Protein AF-A0A7G8HJC3-F1 (afdb_monomer)

Sequence (62 aa):
MVLNEPEGSLHPDLLLPLARLIRSISQLTQVWVIAHSRQMIDALADGDGCHRVHLVCELGST

Me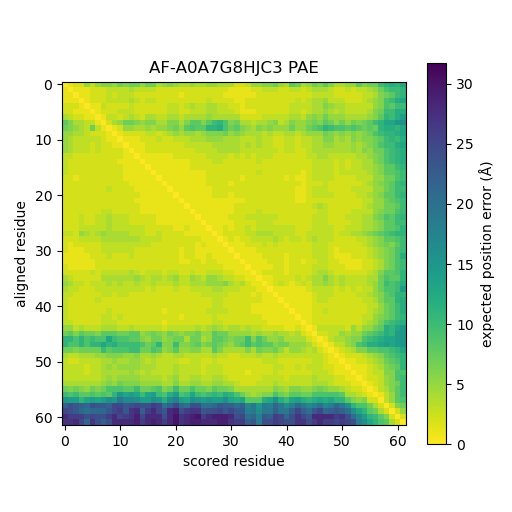an predicted aligned error: 4.83 Å

Radius of gyration: 12.44 Å; Cα contacts (8 Å, |Δi|>4): 48; chains: 1; bounding box: 26×25×34 Å

Structure (mmCIF, N/CA/C/O backbone):
data_AF-A0A7G8HJC3-F1
#
_entry.id   AF-A0A7G8HJC3-F1
#
loop_
_atom_site.group_PDB
_atom_site.id
_atom_site.type_symbol
_atom_site.label_atom_id
_atom_site.label_alt_id
_atom_site.label_comp_id
_atom_site.label_asym_id
_atom_site.label_entity_id
_atom_site.label_seq_id
_atom_site.pdbx_PDB_ins_code
_atom_site.Cartn_x
_atom_site.Cartn_y
_atom_site.Cartn_z
_atom_site.occupancy
_atom_site.B_iso_or_equiv
_atom_site.auth_seq_id
_atom_site.auth_comp_id
_atom_site.auth_asym_id
_atom_site.auth_atom_id
_atom_site.pdbx_PDB_model_num
ATOM 1 N N . MET A 1 1 ? -7.618 12.143 2.073 1.00 91.94 1 MET A N 1
ATOM 2 C CA . MET A 1 1 ? -6.169 12.381 2.302 1.00 91.94 1 MET A CA 1
ATOM 3 C C . MET A 1 1 ? -5.385 11.911 1.081 1.00 91.94 1 MET A C 1
ATOM 5 O O . MET A 1 1 ? -5.849 10.974 0.445 1.00 91.94 1 MET A O 1
ATOM 9 N N . VAL A 1 2 ? -4.255 12.540 0.739 1.00 95.69 2 VAL A N 1
ATOM 10 C CA . VAL A 1 2 ? -3.418 12.165 -0.419 1.00 95.69 2 VAL A CA 1
ATOM 11 C C . 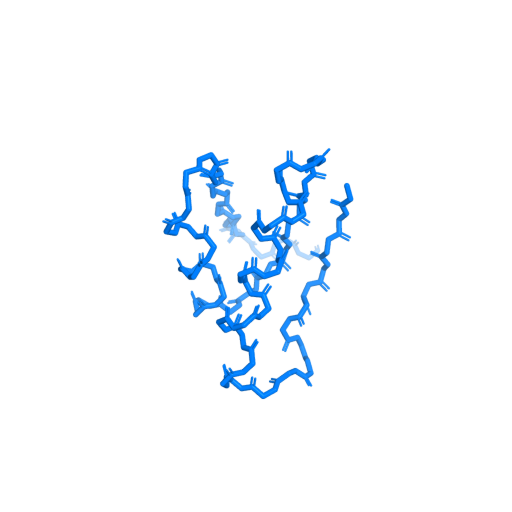VAL A 1 2 ? -1.993 11.873 0.059 1.00 95.69 2 VAL A C 1
ATOM 13 O O . VAL A 1 2 ? -1.417 12.698 0.762 1.00 95.69 2 VAL A O 1
ATOM 16 N N . LEU A 1 3 ? -1.446 10.712 -0.301 1.00 94.31 3 LEU A N 1
ATOM 17 C CA . LEU A 1 3 ? -0.067 10.296 -0.043 1.00 94.31 3 LEU A CA 1
ATOM 18 C C . LEU A 1 3 ? 0.670 10.218 -1.381 1.00 94.31 3 LEU A C 1
ATOM 20 O O . LEU A 1 3 ? 0.269 9.441 -2.244 1.00 94.31 3 LEU A O 1
ATOM 24 N N . ASN A 1 4 ? 1.716 11.025 -1.555 1.00 93.69 4 ASN A N 1
ATOM 25 C CA . ASN A 1 4 ? 2.489 11.076 -2.794 1.00 93.69 4 ASN A CA 1
ATOM 26 C C . ASN A 1 4 ? 3.866 10.450 -2.595 1.00 93.69 4 ASN A C 1
ATOM 28 O O . ASN A 1 4 ? 4.646 10.955 -1.793 1.00 93.69 4 ASN A O 1
ATOM 32 N N . GLU A 1 5 ? 4.132 9.371 -3.322 1.00 94.62 5 GLU A N 1
ATOM 33 C CA . GLU A 1 5 ? 5.374 8.595 -3.280 1.00 94.62 5 GLU A CA 1
ATOM 34 C C . GLU A 1 5 ? 5.823 8.250 -1.849 1.00 94.62 5 GLU A C 1
ATOM 36 O O . GLU A 1 5 ? 6.972 8.506 -1.475 1.00 94.62 5 GLU A O 1
ATOM 41 N N . PRO A 1 6 ? 4.939 7.675 -1.005 1.00 92.31 6 PRO A N 1
ATOM 42 C CA . PRO A 1 6 ? 5.292 7.356 0.377 1.00 92.31 6 PRO A CA 1
ATOM 43 C C . PRO A 1 6 ? 6.442 6.333 0.488 1.00 92.31 6 PRO A C 1
ATOM 45 O O . PRO A 1 6 ? 7.015 6.175 1.562 1.00 92.31 6 PRO A O 1
ATOM 48 N N . GLU A 1 7 ? 6.804 5.653 -0.604 1.00 94.12 7 GLU A N 1
ATOM 49 C CA . GLU A 1 7 ? 7.957 4.759 -0.723 1.00 94.12 7 GLU A CA 1
ATOM 50 C C . GLU A 1 7 ? 9.313 5.453 -0.954 1.00 94.12 7 GLU A C 1
ATOM 52 O O . GLU A 1 7 ? 10.341 4.803 -0.772 1.00 94.12 7 GLU A O 1
ATOM 57 N N . GLY A 1 8 ? 9.346 6.735 -1.346 1.00 85.06 8 GLY A N 1
ATOM 58 C CA . GLY A 1 8 ? 10.517 7.388 -1.958 1.00 85.06 8 GLY A CA 1
ATOM 59 C C . GLY A 1 8 ? 11.791 7.454 -1.102 1.00 85.06 8 GLY A C 1
ATOM 60 O O . GLY A 1 8 ? 12.856 7.824 -1.591 1.00 85.06 8 GLY A O 1
ATOM 61 N N . SER A 1 9 ? 11.724 7.100 0.182 1.00 85.94 9 SER A N 1
ATOM 62 C CA . SER A 1 9 ? 12.885 7.027 1.0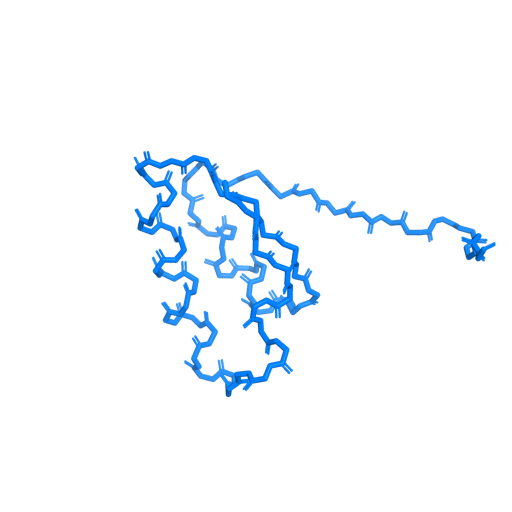85 1.00 85.94 9 SER A CA 1
ATOM 63 C C . SER A 1 9 ? 12.789 5.889 2.110 1.00 85.94 9 SER A C 1
ATOM 65 O O . SER A 1 9 ? 13.455 5.928 3.144 1.00 85.94 9 SER A O 1
ATOM 67 N N . LEU A 1 10 ? 11.951 4.878 1.857 1.00 89.62 10 LEU A N 1
ATOM 68 C CA . LEU A 1 10 ? 11.774 3.739 2.761 1.00 89.62 10 LEU A CA 1
ATOM 69 C C . LEU A 1 10 ? 12.590 2.523 2.325 1.00 89.62 10 LEU A C 1
ATOM 71 O O . LEU A 1 10 ? 12.741 2.236 1.140 1.00 89.62 10 LEU A O 1
ATOM 75 N N . HIS A 1 11 ? 13.066 1.759 3.310 1.00 91.44 11 HIS A N 1
ATOM 76 C CA . HIS A 1 11 ? 13.638 0.440 3.057 1.00 91.44 11 HIS A CA 1
ATOM 77 C C . HIS A 1 11 ? 12.559 -0.497 2.471 1.00 91.44 11 HIS A C 1
ATOM 79 O O . HIS A 1 11 ? 11.428 -0.466 2.967 1.00 91.44 11 HIS A O 1
ATOM 85 N N . PRO A 1 12 ? 12.869 -1.359 1.481 1.00 88.69 12 PRO A N 1
ATOM 86 C CA . PRO A 1 12 ? 11.887 -2.246 0.844 1.00 88.69 12 PRO A CA 1
ATOM 87 C C . PRO A 1 12 ? 11.059 -3.092 1.826 1.00 88.69 12 PRO A C 1
ATOM 89 O O . PRO A 1 12 ? 9.849 -3.243 1.658 1.00 88.69 12 PRO A O 1
ATOM 92 N N . ASP A 1 13 ? 11.676 -3.563 2.912 1.00 92.88 13 ASP A N 1
ATOM 93 C CA . ASP A 1 13 ? 10.994 -4.351 3.955 1.00 92.88 13 ASP A CA 1
ATOM 94 C C . ASP A 1 13 ? 9.914 -3.571 4.724 1.00 92.88 13 ASP A C 1
ATOM 96 O O . ASP A 1 13 ? 9.056 -4.165 5.379 1.00 92.88 13 ASP A O 1
ATOM 100 N N . LEU A 1 14 ? 9.929 -2.237 4.647 1.00 93.44 14 LEU A N 1
ATOM 101 C CA . LEU A 1 14 ? 8.952 -1.365 5.300 1.00 93.44 14 LEU A CA 1
ATOM 102 C C . LEU A 1 14 ? 7.734 -1.063 4.420 1.00 93.44 14 LEU A C 1
ATOM 104 O O . LEU A 1 14 ? 6.728 -0.577 4.939 1.00 93.44 14 LEU A O 1
ATOM 108 N N . LEU A 1 15 ? 7.769 -1.402 3.127 1.00 93.12 15 LEU A N 1
ATOM 109 C CA . LEU A 1 15 ? 6.661 -1.135 2.204 1.00 93.12 15 LEU A CA 1
ATOM 110 C C . LEU A 1 15 ? 5.406 -1.929 2.577 1.00 93.12 15 LEU A C 1
ATOM 112 O O . LEU A 1 15 ? 4.311 -1.374 2.612 1.00 93.12 15 LEU A O 1
ATOM 116 N N . LEU A 1 16 ? 5.561 -3.207 2.935 1.00 92.81 16 LEU A N 1
ATOM 117 C CA . LEU A 1 16 ? 4.433 -4.046 3.343 1.00 92.81 16 LEU A CA 1
ATOM 118 C C . LEU A 1 16 ? 3.814 -3.595 4.689 1.00 92.81 16 LEU A C 1
ATOM 120 O O . LEU A 1 16 ? 2.589 -3.472 4.767 1.00 92.81 16 LEU A O 1
ATOM 124 N N . PRO A 1 17 ? 4.595 -3.311 5.754 1.00 94.50 17 PRO A N 1
ATOM 125 C CA . PRO A 1 17 ? 4.078 -2.656 6.956 1.00 94.50 17 PRO A CA 1
ATOM 126 C C . PRO A 1 17 ? 3.350 -1.338 6.679 1.00 94.50 17 PRO A C 1
ATOM 128 O O . PRO A 1 17 ? 2.267 -1.126 7.222 1.00 94.50 17 PRO A O 1
ATOM 131 N N . LEU A 1 18 ? 3.905 -0.480 5.822 1.00 94.50 18 LEU A N 1
ATOM 132 C CA . LEU A 1 18 ? 3.281 0.789 5.464 1.00 94.50 18 LEU A CA 1
ATOM 133 C C . LEU A 1 18 ? 1.946 0.578 4.733 1.00 94.50 18 LEU A C 1
ATOM 135 O O . LEU A 1 18 ? 0.952 1.197 5.106 1.00 94.50 18 LEU A O 1
ATOM 139 N N . ALA A 1 19 ? 1.887 -0.339 3.764 1.00 93.69 19 ALA A N 1
ATOM 140 C CA . ALA A 1 19 ? 0.652 -0.681 3.058 1.00 93.69 19 ALA A CA 1
ATOM 141 C C . ALA A 1 19 ? -0.456 -1.130 4.028 1.00 93.69 19 ALA A C 1
ATOM 143 O O . ALA A 1 19 ? -1.604 -0.694 3.914 1.00 93.69 19 ALA A O 1
ATOM 144 N N . ARG A 1 20 ? -0.109 -1.926 5.053 1.00 93.19 20 ARG A N 1
ATOM 145 C CA . ARG A 1 20 ? -1.054 -2.315 6.114 1.00 93.19 20 ARG A CA 1
ATOM 146 C C . ARG A 1 20 ? -1.596 -1.109 6.883 1.00 93.19 20 ARG A C 1
ATOM 148 O O . ARG A 1 20 ? -2.795 -1.055 7.136 1.00 93.19 20 ARG A O 1
ATOM 155 N N . LEU A 1 21 ? -0.752 -0.138 7.234 1.00 94.69 21 LEU A N 1
ATOM 156 C CA . LEU A 1 21 ? -1.190 1.075 7.940 1.00 94.69 21 LEU A CA 1
ATOM 157 C C . LEU A 1 21 ? -2.108 1.947 7.076 1.00 94.69 21 LEU A C 1
ATOM 159 O O . LEU A 1 21 ? -3.134 2.429 7.557 1.00 94.69 21 LEU A O 1
ATOM 163 N N . ILE A 1 22 ? -1.770 2.105 5.796 1.00 94.50 22 ILE A N 1
ATOM 164 C CA . ILE A 1 22 ? -2.593 2.834 4.826 1.00 94.50 22 ILE A CA 1
ATOM 165 C C . ILE A 1 22 ? -3.968 2.170 4.686 1.00 94.50 22 ILE A C 1
ATOM 167 O O . ILE A 1 22 ? -4.991 2.848 4.699 1.00 94.50 22 ILE A O 1
ATOM 171 N N .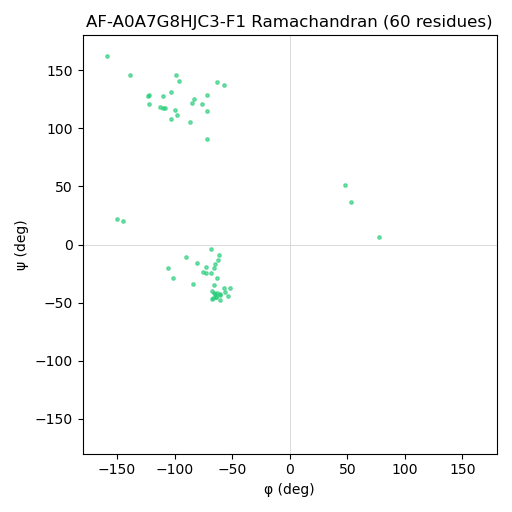 ARG A 1 23 ? -4.022 0.840 4.616 1.00 92.69 23 ARG A N 1
ATOM 172 C CA . ARG A 1 23 ? -5.290 0.106 4.562 1.00 92.69 23 ARG A CA 1
ATOM 173 C C . ARG A 1 23 ? -6.105 0.240 5.850 1.00 92.69 23 ARG A C 1
ATOM 175 O O . ARG A 1 23 ? -7.328 0.304 5.799 1.00 92.69 23 ARG A O 1
ATOM 182 N N . SER A 1 24 ? -5.453 0.303 7.008 1.00 93.38 24 SER A N 1
ATOM 183 C CA . SER A 1 24 ? -6.150 0.538 8.275 1.00 93.38 24 SER A CA 1
ATOM 184 C C . SER A 1 24 ? -6.806 1.920 8.312 1.00 93.38 24 SER A C 1
ATOM 186 O O . SER A 1 24 ? -7.972 2.028 8.684 1.00 93.38 24 SER A O 1
ATOM 188 N N . ILE A 1 25 ? -6.104 2.980 7.888 1.00 94.06 25 ILE A N 1
ATOM 189 C CA . ILE A 1 25 ? -6.688 4.332 7.889 1.00 94.06 25 ILE A CA 1
ATOM 190 C C . ILE A 1 25 ? -7.741 4.517 6.788 1.00 94.06 25 ILE A C 1
ATOM 192 O O . ILE A 1 25 ? -8.661 5.318 6.960 1.00 94.06 25 ILE A O 1
ATOM 196 N N . SER A 1 26 ? -7.678 3.726 5.708 1.00 93.56 26 SER A N 1
ATOM 197 C CA . SER A 1 26 ? -8.690 3.755 4.647 1.00 93.56 26 SER A CA 1
ATOM 198 C C . SER A 1 26 ? -10.072 3.284 5.113 1.00 93.56 26 SER A C 1
ATOM 200 O O . SER A 1 26 ? -11.070 3.623 4.488 1.00 93.56 26 SER A O 1
ATOM 202 N N . GLN A 1 27 ? -10.151 2.538 6.223 1.00 92.19 27 GLN A N 1
ATOM 203 C CA . GLN A 1 27 ? -11.425 2.150 6.846 1.00 92.19 27 GLN A CA 1
ATOM 204 C C . 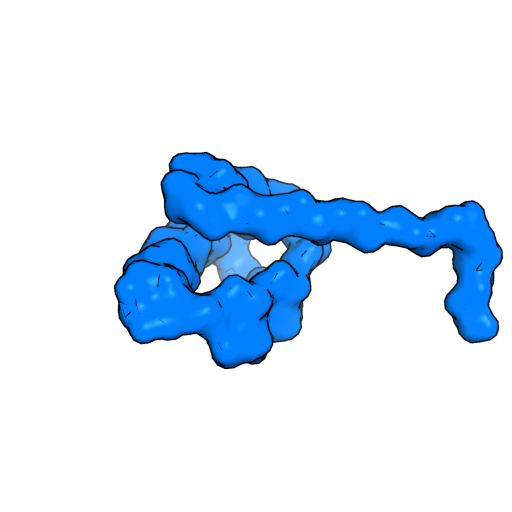GLN A 1 27 ? -12.117 3.319 7.560 1.00 92.19 27 GLN A C 1
ATOM 206 O O . GLN A 1 27 ? -13.312 3.258 7.835 1.00 92.19 27 GLN A O 1
ATOM 211 N N . LEU A 1 28 ? -11.370 4.376 7.888 1.00 94.44 28 LEU A N 1
ATOM 212 C CA . LEU A 1 28 ? -11.878 5.543 8.610 1.00 94.44 28 LEU A CA 1
ATOM 213 C C . LEU A 1 28 ? -12.155 6.722 7.673 1.00 94.44 28 LEU A C 1
ATOM 215 O O . LEU A 1 28 ? -12.993 7.571 7.967 1.00 94.44 28 LEU A O 1
ATOM 219 N N . THR A 1 29 ? -11.425 6.814 6.561 1.00 94.38 29 THR A N 1
ATOM 220 C CA . THR A 1 29 ? -11.535 7.919 5.608 1.00 94.38 29 THR A CA 1
ATOM 221 C C . THR A 1 29 ? -10.994 7.532 4.236 1.00 94.38 29 THR A C 1
ATOM 223 O O . THR A 1 29 ? -10.208 6.601 4.104 1.00 94.38 29 THR A O 1
ATOM 226 N N . GLN A 1 30 ? -11.354 8.285 3.199 1.00 94.56 30 GLN A N 1
ATOM 227 C CA . GLN A 1 30 ? -10.825 8.061 1.859 1.00 94.56 30 GLN A CA 1
ATOM 228 C C . GLN A 1 30 ? -9.349 8.483 1.758 1.00 94.56 30 GLN A C 1
ATOM 230 O O . GLN A 1 30 ? -8.968 9.621 2.073 1.00 94.56 30 GLN A O 1
ATOM 235 N N . VAL A 1 31 ? -8.521 7.572 1.246 1.00 94.94 31 VAL A N 1
ATOM 236 C CA . VAL A 1 31 ? -7.082 7.767 1.043 1.00 94.94 31 VAL A CA 1
ATOM 237 C C . VAL A 1 31 ? -6.744 7.561 -0.428 1.00 94.94 31 VAL A C 1
ATOM 239 O O . VAL A 1 31 ? -7.101 6.545 -1.014 1.00 94.94 31 VAL A O 1
ATOM 242 N N . TRP A 1 3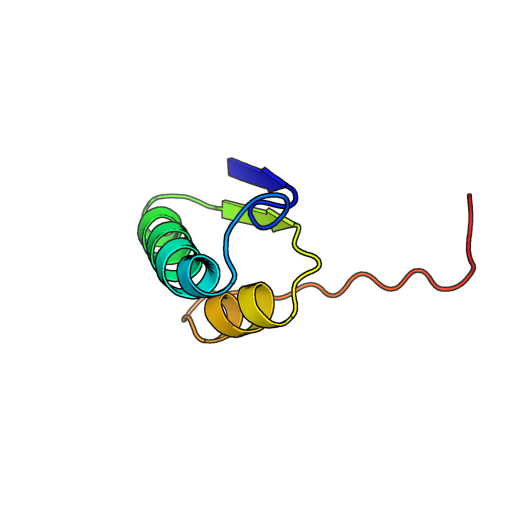2 ? -6.045 8.529 -1.010 1.00 95.56 32 TRP A N 1
ATOM 243 C CA . TRP A 1 32 ? -5.435 8.427 -2.329 1.00 95.56 32 TRP A CA 1
ATOM 244 C C . TRP A 1 32 ? -3.942 8.195 -2.155 1.00 95.56 32 TRP A C 1
ATOM 246 O O . TRP A 1 32 ? -3.299 8.916 -1.394 1.00 95.56 32 TRP A O 1
ATOM 256 N N . VAL A 1 33 ? -3.401 7.204 -2.856 1.00 95.25 33 VAL A N 1
ATOM 257 C CA . VAL A 1 33 ? -1.970 6.895 -2.844 1.00 95.25 33 VAL A CA 1
ATOM 258 C C . VAL A 1 33 ? -1.454 6.981 -4.269 1.00 95.25 33 VAL A C 1
ATOM 260 O O . VAL A 1 33 ? -1.940 6.270 -5.145 1.00 95.25 33 VAL A O 1
ATOM 263 N N . ILE A 1 34 ? -0.478 7.854 -4.489 1.00 95.81 34 ILE A N 1
ATOM 264 C CA . ILE A 1 34 ? 0.305 7.908 -5.718 1.00 95.81 34 ILE A CA 1
ATOM 265 C C . ILE A 1 34 ? 1.609 7.183 -5.423 1.00 95.81 34 ILE A C 1
ATOM 267 O O . ILE A 1 34 ? 2.363 7.608 -4.553 1.00 95.81 34 ILE A O 1
ATOM 271 N N . ALA A 1 35 ? 1.838 6.072 -6.110 1.00 93.12 35 ALA A N 1
ATOM 272 C CA . ALA A 1 35 ? 3.004 5.223 -5.926 1.00 93.12 35 ALA A CA 1
ATOM 273 C C . ALA A 1 35 ? 3.520 4.765 -7.293 1.00 93.12 35 ALA A C 1
ATOM 275 O O . ALA A 1 35 ? 2.732 4.505 -8.205 1.00 93.12 35 ALA A O 1
ATOM 276 N N . HIS A 1 36 ? 4.837 4.628 -7.406 1.00 91.31 36 HIS A N 1
ATOM 277 C CA . HIS A 1 36 ? 5.533 4.046 -8.559 1.00 91.31 36 HIS A CA 1
ATOM 278 C C . HIS A 1 36 ? 6.052 2.637 -8.244 1.00 91.31 36 HIS A C 1
ATOM 280 O O . HIS A 1 36 ? 6.306 1.840 -9.148 1.00 91.31 36 HIS A O 1
ATOM 286 N N . SER A 1 37 ? 6.203 2.296 -6.959 1.00 91.56 37 SER A N 1
ATOM 287 C CA . SER A 1 37 ? 6.671 0.982 -6.526 1.00 91.56 37 SER A CA 1
ATOM 288 C C . SER A 1 37 ? 5.611 -0.091 -6.749 1.00 91.56 37 SER A C 1
ATOM 290 O O . SER A 1 37 ? 4.575 -0.124 -6.082 1.00 91.56 37 SER A O 1
ATOM 292 N N . ARG A 1 38 ? 5.909 -1.049 -7.635 1.00 90.31 38 ARG A N 1
ATOM 293 C CA . ARG A 1 38 ? 5.041 -2.208 -7.886 1.00 90.31 38 ARG A CA 1
ATOM 294 C C . ARG A 1 38 ? 4.764 -3.015 -6.616 1.00 90.31 38 ARG A C 1
ATOM 296 O O . ARG A 1 38 ? 3.634 -3.431 -6.408 1.00 90.31 38 ARG A O 1
ATOM 303 N N . GLN A 1 39 ? 5.758 -3.152 -5.737 1.00 91.31 39 GLN A N 1
ATOM 304 C CA . GLN A 1 39 ? 5.599 -3.845 -4.457 1.00 91.31 39 GLN A CA 1
ATOM 305 C C . GLN A 1 39 ? 4.583 -3.146 -3.540 1.00 91.31 39 GLN A C 1
ATOM 307 O O . GLN A 1 39 ? 3.772 -3.821 -2.914 1.00 91.31 39 GLN A O 1
ATOM 312 N N . MET A 1 40 ? 4.602 -1.809 -3.473 1.00 91.81 40 MET A N 1
ATOM 313 C CA . MET A 1 40 ? 3.614 -1.037 -2.707 1.00 91.81 40 MET A CA 1
ATOM 314 C C . MET A 1 40 ? 2.220 -1.163 -3.326 1.00 91.81 40 MET A C 1
ATOM 316 O O . MET A 1 40 ? 1.244 -1.401 -2.618 1.00 91.81 40 MET A O 1
ATOM 320 N N . ILE A 1 41 ? 2.132 -1.019 -4.651 1.00 92.81 41 ILE A N 1
ATOM 321 C CA . ILE A 1 41 ? 0.864 -1.087 -5.380 1.00 92.81 41 ILE A CA 1
ATOM 322 C C . ILE A 1 41 ? 0.202 -2.452 -5.183 1.00 92.81 41 ILE A C 1
ATOM 324 O O . ILE A 1 41 ? -0.985 -2.509 -4.871 1.00 92.81 41 ILE A O 1
ATOM 328 N N . ASP A 1 42 ? 0.959 -3.536 -5.338 1.00 92.44 42 ASP A N 1
ATOM 329 C CA . ASP A 1 42 ? 0.426 -4.890 -5.205 1.00 92.44 42 ASP A CA 1
ATOM 330 C C . ASP A 1 42 ? 0.018 -5.165 -3.741 1.00 92.44 42 ASP A C 1
ATOM 33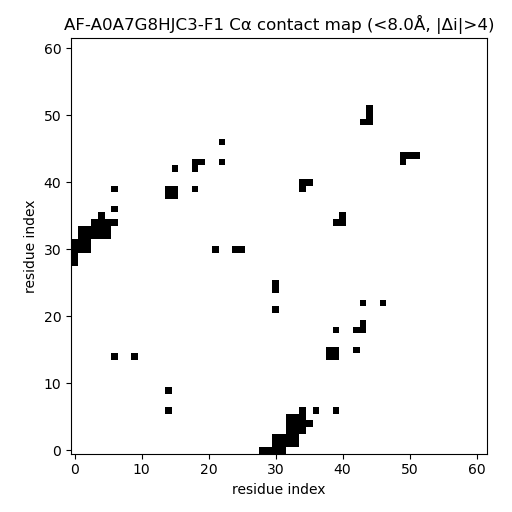2 O O . ASP A 1 42 ? -1.084 -5.648 -3.494 1.00 92.44 42 ASP A O 1
ATOM 336 N N . ALA A 1 43 ? 0.807 -4.711 -2.756 1.00 91.44 43 ALA A N 1
ATOM 337 C CA . ALA A 1 43 ? 0.456 -4.828 -1.335 1.00 91.44 43 ALA A CA 1
ATOM 338 C C . ALA A 1 43 ? -0.822 -4.061 -0.931 1.00 91.44 43 ALA A C 1
ATOM 340 O O . ALA A 1 43 ? -1.493 -4.444 0.031 1.00 91.44 43 ALA A O 1
ATOM 341 N N . LEU A 1 44 ? -1.158 -2.967 -1.625 1.00 92.31 44 LEU A N 1
ATOM 342 C CA . LEU A 1 44 ? -2.402 -2.216 -1.415 1.00 92.31 44 LEU A CA 1
ATOM 343 C C . LEU A 1 44 ? -3.588 -2.824 -2.179 1.00 92.31 44 LEU A C 1
ATOM 345 O O . LEU A 1 44 ? -4.713 -2.778 -1.677 1.00 92.31 44 LEU A O 1
ATOM 349 N N . ALA A 1 45 ? -3.342 -3.392 -3.363 1.00 88.62 45 ALA A N 1
ATOM 350 C CA . ALA A 1 45 ? -4.365 -3.987 -4.224 1.00 88.62 45 ALA A CA 1
ATOM 351 C C . ALA A 1 45 ? -4.977 -5.272 -3.642 1.00 88.62 45 ALA A C 1
ATOM 353 O O . ALA A 1 45 ? -6.129 -5.574 -3.938 1.00 88.62 45 ALA A O 1
ATOM 354 N N . ASP A 1 46 ? -4.253 -5.977 -2.770 1.00 81.31 46 ASP A N 1
ATOM 355 C CA . ASP A 1 46 ? -4.738 -7.176 -2.068 1.00 81.31 46 ASP A CA 1
ATOM 356 C C . ASP A 1 46 ? -5.855 -6.888 -1.033 1.00 81.31 46 ASP A C 1
ATOM 358 O O . ASP A 1 46 ? -6.363 -7.801 -0.378 1.00 81.31 46 ASP A O 1
ATOM 362 N N . GLY A 1 47 ? -6.221 -5.621 -0.807 1.00 73.81 47 GLY A N 1
ATOM 363 C CA . GLY A 1 47 ? -7.273 -5.222 0.130 1.00 73.81 47 GLY A CA 1
ATOM 364 C C . GLY A 1 47 ? -8.643 -5.003 -0.517 1.00 73.81 47 GLY A C 1
ATOM 365 O O . GLY A 1 47 ? -8.751 -4.375 -1.570 1.00 73.81 47 GLY A O 1
ATOM 366 N N . ASP A 1 48 ? -9.705 -5.422 0.177 1.00 75.31 48 ASP A N 1
ATOM 367 C CA . ASP A 1 48 ? -11.085 -5.093 -0.198 1.00 75.31 48 ASP A CA 1
ATOM 368 C C . ASP A 1 48 ? -11.293 -3.571 -0.283 1.00 75.31 48 ASP A C 1
ATOM 370 O O . ASP A 1 48 ? -10.833 -2.810 0.574 1.00 75.31 48 ASP A O 1
ATOM 374 N N . GLY A 1 49 ? -11.997 -3.121 -1.325 1.00 82.69 49 GLY A N 1
ATOM 375 C CA . GLY A 1 49 ? -12.291 -1.701 -1.553 1.00 82.69 49 GLY A CA 1
ATOM 376 C C . GLY A 1 49 ? -11.131 -0.881 -2.133 1.00 82.69 49 GLY A C 1
ATOM 377 O O . GLY A 1 49 ? -11.256 0.338 -2.255 1.00 82.69 49 GLY A O 1
ATOM 378 N N . CYS A 1 50 ? -10.012 -1.512 -2.513 1.00 91.19 50 CYS A N 1
ATOM 379 C CA . CYS A 1 50 ? -8.948 -0.834 -3.249 1.00 91.19 50 CYS A CA 1
ATOM 380 C C . CYS A 1 50 ? -9.343 -0.641 -4.722 1.00 91.19 50 CYS A C 1
ATOM 382 O O . CYS A 1 50 ? -9.564 -1.603 -5.459 1.00 91.19 50 CYS A O 1
ATOM 384 N N . HIS A 1 51 ? -9.383 0.612 -5.177 1.00 92.50 51 HIS A N 1
ATOM 385 C CA . HIS A 1 51 ? -9.530 0.939 -6.593 1.00 92.50 51 HIS A CA 1
ATOM 386 C C . HIS A 1 51 ? -8.183 1.361 -7.175 1.00 92.50 51 HIS A C 1
AT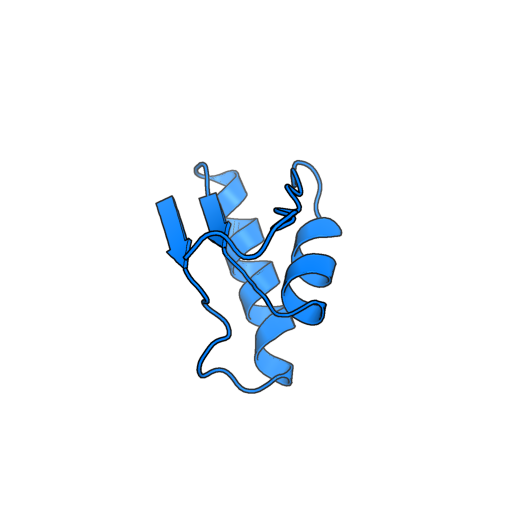OM 388 O O . HIS A 1 51 ? -7.685 2.453 -6.903 1.00 92.50 51 HIS A O 1
ATOM 394 N N . ARG A 1 52 ? -7.597 0.489 -8.000 1.00 92.50 52 ARG A N 1
ATOM 395 C CA . ARG A 1 52 ? -6.333 0.755 -8.689 1.00 92.50 52 ARG A CA 1
ATOM 396 C C . ARG A 1 52 ? -6.585 1.534 -9.979 1.00 92.50 52 ARG A C 1
ATOM 398 O O . ARG A 1 52 ? -7.261 1.042 -10.878 1.00 92.50 52 ARG A O 1
ATOM 405 N N . VAL A 1 53 ? -5.981 2.715 -10.089 1.00 92.56 53 VAL A N 1
ATOM 406 C CA . VAL A 1 53 ? -5.936 3.506 -11.326 1.00 92.56 53 VAL A CA 1
ATOM 407 C C . VAL A 1 53 ? -4.506 3.489 -11.847 1.00 92.56 53 VAL A C 1
ATOM 409 O O . VAL A 1 53 ? -3.592 3.948 -11.168 1.00 92.56 53 VAL A O 1
ATOM 412 N N . HIS A 1 54 ? -4.306 2.937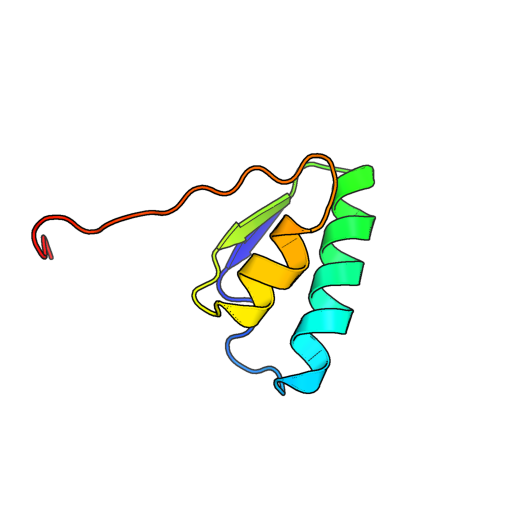 -13.041 1.00 91.50 54 HIS A N 1
ATOM 413 C CA . HIS A 1 54 ? -3.007 2.948 -13.704 1.00 91.50 54 HIS A CA 1
ATOM 414 C C . HIS A 1 54 ? -2.968 4.095 -14.712 1.00 91.50 54 HIS A C 1
ATOM 416 O O . HIS A 1 54 ? -3.670 4.061 -15.721 1.00 91.50 54 HIS A O 1
ATOM 422 N N . LEU A 1 55 ? -2.153 5.109 -14.435 1.00 88.88 55 LEU A N 1
ATOM 423 C CA . LEU A 1 55 ? -1.942 6.218 -15.357 1.00 88.88 55 LEU A CA 1
ATOM 424 C C . LEU A 1 55 ? -0.890 5.804 -16.388 1.00 88.88 55 LEU A C 1
ATOM 426 O O . LEU A 1 55 ? 0.205 5.375 -16.032 1.00 88.88 55 LEU A O 1
ATOM 430 N N . VAL A 1 56 ? -1.237 5.908 -17.667 1.00 84.44 56 VAL A N 1
ATOM 431 C CA . VAL A 1 56 ? -0.317 5.670 -18.783 1.00 84.44 56 VAL A CA 1
ATOM 432 C C . VAL A 1 56 ? -0.039 7.015 -19.435 1.00 84.44 56 VAL A C 1
ATOM 434 O O . VAL A 1 56 ? -0.969 7.743 -19.773 1.00 84.44 56 VAL A O 1
ATOM 437 N N . CYS A 1 57 ? 1.236 7.357 -19.604 1.00 81.75 57 CYS A N 1
ATOM 438 C CA . CYS A 1 57 ? 1.617 8.498 -20.428 1.00 81.75 57 CYS A CA 1
ATOM 439 C C . CYS A 1 57 ? 1.725 8.010 -21.875 1.00 81.75 57 CYS A C 1
ATOM 441 O O . CYS A 1 57 ? 2.662 7.288 -22.207 1.00 81.75 57 CYS A O 1
ATOM 443 N N . GLU A 1 58 ? 0.745 8.342 -22.719 1.00 75.88 58 GLU A N 1
ATOM 444 C CA . GLU A 1 58 ? 0.677 7.792 -24.080 1.00 75.88 58 GLU A CA 1
ATOM 445 C C . GLU A 1 58 ? 1.696 8.416 -25.048 1.00 75.88 58 GLU A C 1
ATOM 447 O O . GLU A 1 58 ? 2.070 7.759 -26.014 1.00 75.88 58 GLU A O 1
ATOM 452 N N . LEU A 1 59 ? 2.197 9.637 -24.807 1.00 68.25 59 LEU A N 1
ATOM 453 C CA . LEU A 1 59 ? 2.943 10.389 -25.834 1.00 68.25 59 LEU A CA 1
ATOM 454 C C . LEU A 1 59 ? 4.027 11.351 -25.311 1.00 68.25 59 LEU A C 1
ATOM 456 O O . LEU A 1 59 ? 4.401 12.277 -26.023 1.00 68.25 59 LEU A O 1
ATOM 460 N N . GLY A 1 60 ? 4.553 11.164 -24.094 1.00 61.22 60 GLY A N 1
ATOM 461 C CA . GLY A 1 60 ? 5.667 11.989 -23.594 1.00 61.22 60 GLY A CA 1
ATOM 462 C C . GLY A 1 60 ? 5.411 13.500 -23.685 1.00 61.22 60 GLY A C 1
ATOM 463 O O . GLY A 1 60 ? 6.320 14.257 -24.010 1.00 61.22 60 GLY A O 1
ATOM 464 N N . SER A 1 61 ? 4.170 13.937 -23.460 1.00 51.66 61 SER A N 1
ATOM 465 C CA . SER A 1 61 ? 3.815 15.354 -23.437 1.00 51.66 61 SER A CA 1
ATOM 466 C C . SER A 1 61 ? 4.389 15.985 -22.170 1.00 51.66 61 SER A C 1
ATOM 468 O O . SER A 1 61 ? 3.770 15.917 -21.107 1.00 51.66 61 SER A O 1
ATOM 470 N N . THR A 1 62 ? 5.610 16.508 -22.292 1.00 52.22 62 THR A N 1
ATOM 471 C CA . THR A 1 62 ? 6.199 17.505 -21.389 1.00 52.22 62 THR A CA 1
ATOM 472 C C . THR A 1 62 ? 5.469 18.829 -21.503 1.00 52.22 62 THR A C 1
ATOM 474 O O . THR A 1 62 ? 5.208 19.228 -22.663 1.00 52.22 62 THR A O 1
#

Solvent-accessible surface area (backbone atoms only — not comparable to full-atom values): 4108 Å² total; per-residue (Å²): 90,78,42,74,45,81,62,81,85,55,60,77,83,50,40,61,61,48,31,53,53,55,56,57,52,44,78,78,42,71,67,46,76,46,72,84,53,64,70,44,51,53,56,41,57,79,40,90,92,54,83,88,80,86,87,76,82,89,72,80,84,123

Foldseek 3Di:
DEAEAPVPPDDPVCLLVVLVVQLVVCVVDPYHYHHPDPSNLVSNVPDPPDDDDDDDDPDPPD

pLDDT: mean 88.88, std 9.52, range [51.66, 95.81]

Secondary structure (DSSP, 8-state):
-EEE-TTTTS-GGGHHHHHHHHHHHHTTS--EEE---HHHHHHHHTSTT--------SS---

Nearest PDB structures (foldseek):
  5h67-assembly1_B  TM=8.840E-01  e=1.032E-01  Bacillus subtilis subsp. subtilis str. 168
  5f3w-assembly1_D  TM=8.042E-01  e=9.017E-02  Methanocaldococcus jannaschii DSM 2661
  1xex-assembly1_B-2  TM=8.903E-01  e=3.263E-01  Pyrococcus furiosus
  8roi-assembly1_A  TM=8.513E-01  e=7.352E-01  Homo sapiens
  5xei-assembly1_A  TM=8.789E-01  e=1.031E+00  Pyrococcus yayanosii CH1